Protein AF-A0AAD5REX6-F1 (afdb_monomer)

Solvent-accessible surface area (backbone atoms only — not comparable to full-atom values): 8363 Å² total; per-residue (Å²): 115,60,96,88,41,83,69,54,70,71,55,49,53,52,55,72,69,45,54,76,77,63,84,63,67,72,77,52,69,68,57,56,52,52,49,53,54,52,50,52,56,48,50,41,52,53,42,46,51,52,52,50,56,56,45,67,74,55,64,88,73,76,86,83,75,86,81,72,96,62,83,73,73,85,76,75,78,62,72,89,47,73,73,58,50,55,54,49,48,57,53,49,54,54,52,50,52,54,52,50,49,62,57,67,51,72,63,79,71,78,62,52,73,71,54,57,48,53,56,51,53,55,55,49,53,52,54,54,52,63,63,72,76,109

Organism: Parelaphostrongylus tenuis (NCBI:txid148309)

pLDDT: mean 71.72, std 13.82, range [42.06, 93.75]

Radius of gyration: 26.71 Å; Cα contacts (8 Å, |Δi|>4): 32; chains: 1; bounding box: 59×28×79 Å

Foldseek 3Di:
DPPPDDDDPVVVVVVVVPLVPPPLDQDDPVNVVVVVVVLQVVLQVQLVVVVVVVCVVVVPDDDDDDDDPDDDPDDDRRDDDPVSVVVSVVVVVVVVVVSVVSNVPPPPRPDDPVVVVVVVVVVVVVVVVVVVVD

Secondary structure (DSSP, 8-state):
-BTTB---HHHHHHHHT-GGG---PPPPHHHHHHHHHHHHHHHHHHHHHHHHHHHHHHTTS---PPPPSSPPPS--PPPP-HHHHHHHHHHHHHHHHHHHHHHHS-------HHHHHHHHHHHHHHHHHHHHT-

Mean predicted aligned error: 16.9 Å

Structure (mmCIF, N/CA/C/O backbone):
data_AF-A0AAD5REX6-F1
#
_entry.id   AF-A0AAD5REX6-F1
#
loop_
_atom_site.group_PDB
_atom_site.id
_atom_site.type_symbol
_atom_site.label_atom_id
_atom_site.label_alt_id
_atom_site.label_comp_id
_atom_site.label_asym_id
_atom_site.label_entity_id
_atom_site.label_seq_id
_atom_site.pdbx_PDB_ins_code
_atom_site.Cartn_x
_atom_site.Cartn_y
_atom_site.Cartn_z
_atom_site.occupancy
_atom_site.B_iso_or_equiv
_atom_site.auth_seq_id
_atom_site.auth_comp_id
_atom_site.auth_asym_id
_atom_site.auth_atom_id
_atom_site.pdbx_PDB_model_num
ATOM 1 N N . MET A 1 1 ? 8.652 10.225 -40.920 1.00 42.06 1 MET A N 1
ATOM 2 C CA . MET A 1 1 ? 7.244 10.650 -40.770 1.00 42.06 1 MET A CA 1
ATOM 3 C C . MET A 1 1 ? 6.762 10.114 -39.433 1.00 42.06 1 MET A C 1
ATOM 5 O O . MET A 1 1 ? 6.814 8.906 -39.255 1.00 42.06 1 MET A O 1
ATOM 9 N N . LEU A 1 2 ? 6.363 10.970 -38.492 1.00 51.47 2 LEU A N 1
ATOM 10 C CA . LEU A 1 2 ? 5.657 10.554 -37.269 1.00 51.47 2 LEU A CA 1
ATOM 11 C C . LEU A 1 2 ? 4.254 11.155 -37.340 1.00 51.47 2 LEU A C 1
ATOM 13 O O . LEU A 1 2 ? 4.131 12.362 -37.522 1.00 51.47 2 LEU A O 1
ATOM 17 N N . GLY A 1 3 ? 3.211 10.324 -37.267 1.00 57.50 3 GLY A N 1
ATOM 18 C CA . GLY A 1 3 ? 1.818 10.796 -37.247 1.00 57.50 3 GLY A CA 1
ATOM 19 C C . GLY A 1 3 ? 1.424 11.718 -38.411 1.00 57.50 3 GLY A C 1
ATOM 20 O O . GLY A 1 3 ? 0.692 12.674 -38.197 1.00 57.50 3 GLY A O 1
ATOM 21 N N . GLY A 1 4 ? 1.943 11.486 -39.623 1.00 60.78 4 GLY A N 1
ATOM 22 C CA . GLY A 1 4 ? 1.624 12.308 -40.802 1.00 60.78 4 GLY A CA 1
ATOM 23 C C . GLY A 1 4 ? 2.359 13.652 -40.891 1.00 60.78 4 GLY A C 1
ATOM 24 O O . GLY A 1 4 ? 2.100 14.417 -41.815 1.00 60.78 4 GLY A O 1
ATOM 25 N N . ILE A 1 5 ? 3.297 13.937 -39.982 1.00 61.34 5 ILE A N 1
ATOM 26 C CA . ILE A 1 5 ? 4.090 15.170 -39.993 1.00 61.34 5 ILE A CA 1
ATOM 27 C C . ILE A 1 5 ? 5.480 14.887 -40.581 1.00 61.34 5 ILE A C 1
ATOM 29 O O . ILE A 1 5 ? 6.207 13.981 -40.138 1.00 61.34 5 ILE A O 1
ATOM 33 N N . THR A 1 6 ? 5.867 15.673 -41.587 1.00 69.81 6 THR A N 1
ATOM 34 C CA . THR A 1 6 ? 7.202 15.618 -42.193 1.00 69.81 6 THR A CA 1
ATOM 35 C C . THR A 1 6 ? 8.187 16.372 -41.308 1.00 69.81 6 THR A C 1
ATOM 37 O O . THR A 1 6 ? 8.280 17.594 -41.360 1.00 69.81 6 THR A O 1
ATOM 40 N N . LEU A 1 7 ? 8.918 15.643 -40.464 1.00 67.19 7 LEU A N 1
ATOM 41 C CA . LEU A 1 7 ? 9.953 16.244 -39.625 1.00 67.19 7 LEU A CA 1
ATOM 42 C C . LEU A 1 7 ? 11.177 16.678 -40.453 1.00 67.19 7 LEU A C 1
ATOM 44 O O . LEU A 1 7 ? 11.623 15.870 -41.280 1.00 67.19 7 LEU A O 1
ATOM 48 N N . PRO A 1 8 ? 11.741 17.877 -40.184 1.00 79.19 8 PRO A N 1
ATOM 49 C CA . PRO A 1 8 ? 13.033 18.318 -40.713 1.00 79.19 8 PRO A CA 1
ATOM 50 C C . PRO A 1 8 ? 14.163 17.365 -40.307 1.00 79.19 8 PRO A C 1
ATOM 52 O O . PRO A 1 8 ? 14.119 16.790 -39.218 1.00 79.19 8 PRO A O 1
ATOM 55 N N . ASP A 1 9 ? 15.207 17.231 -41.125 1.00 72.44 9 ASP A N 1
ATOM 56 C CA . ASP A 1 9 ? 16.284 16.259 -40.867 1.00 72.44 9 ASP A CA 1
ATOM 57 C C . ASP A 1 9 ? 17.053 16.531 -39.562 1.00 72.44 9 ASP A C 1
ATOM 59 O O . ASP A 1 9 ? 17.392 15.594 -38.839 1.00 72.44 9 ASP A O 1
ATOM 63 N N . GLY A 1 10 ? 17.209 17.799 -39.164 1.00 66.06 10 GLY A N 1
ATOM 64 C CA . GLY A 1 10 ? 17.768 18.151 -37.851 1.00 66.06 10 GLY A CA 1
ATOM 65 C C . GLY A 1 10 ? 16.898 17.691 -36.672 1.00 66.06 10 GLY A C 1
ATOM 66 O O . GLY A 1 10 ? 17.418 17.277 -35.640 1.00 66.06 10 GLY A O 1
ATOM 67 N N . ALA A 1 11 ? 15.570 17.685 -36.839 1.00 65.56 11 ALA A N 1
ATOM 68 C CA . ALA A 1 11 ? 14.641 17.168 -35.836 1.00 65.56 11 ALA A CA 1
ATOM 69 C C . ALA A 1 11 ? 14.637 15.633 -35.799 1.00 65.56 11 ALA A C 1
ATOM 71 O O . ALA A 1 11 ? 14.457 15.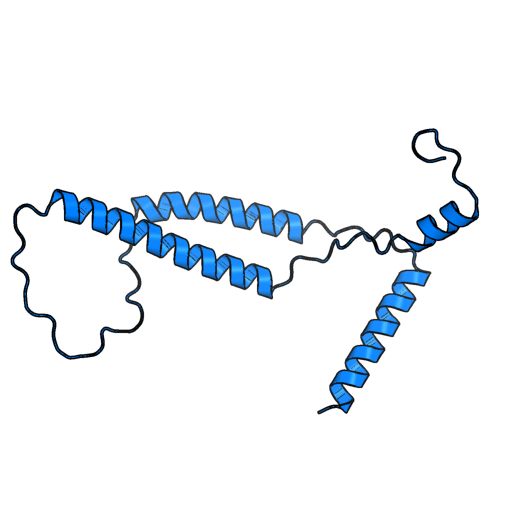052 -34.734 1.00 65.56 11 ALA A O 1
ATOM 72 N N . ARG A 1 12 ? 14.880 14.962 -36.934 1.00 64.31 12 ARG A N 1
ATOM 73 C CA . ARG A 1 12 ? 15.064 13.501 -36.973 1.00 64.31 12 ARG A CA 1
ATOM 74 C C . ARG A 1 12 ? 16.316 13.082 -36.212 1.00 64.31 12 ARG A C 1
ATOM 76 O O . ARG A 1 12 ? 16.220 12.192 -35.378 1.00 64.31 12 ARG A O 1
ATOM 83 N N . SER A 1 13 ? 17.433 13.777 -36.426 1.00 61.03 13 SER A N 1
ATOM 84 C CA . SER A 1 13 ? 18.677 13.521 -35.692 1.00 61.03 13 SER A CA 1
ATOM 85 C C . SER A 1 13 ? 18.527 13.813 -34.191 1.00 61.03 13 SER A C 1
ATOM 87 O O . SER A 1 13 ? 18.951 13.015 -33.365 1.00 61.03 13 SER A O 1
ATOM 89 N N . LEU A 1 14 ? 17.828 14.889 -33.807 1.00 58.41 14 LEU A N 1
ATOM 90 C CA . LEU A 1 14 ? 17.501 15.168 -32.399 1.00 58.41 14 LEU A CA 1
ATOM 91 C C . LEU A 1 14 ? 16.597 14.101 -31.760 1.00 58.41 14 LEU A C 1
ATOM 93 O O . LEU A 1 14 ? 16.797 13.765 -30.596 1.00 58.41 14 LEU A O 1
ATOM 97 N N . LEU A 1 15 ? 15.626 13.553 -32.497 1.00 59.69 15 LEU A N 1
ATOM 98 C CA . LEU A 1 15 ? 14.782 12.451 -32.021 1.00 59.69 15 LEU A CA 1
ATOM 99 C C . LEU A 1 15 ? 15.550 11.119 -31.942 1.00 59.69 15 LEU A C 1
ATOM 101 O O . LEU A 1 15 ? 15.337 10.366 -30.995 1.00 59.69 15 LEU A O 1
ATOM 105 N N . GLU A 1 16 ? 16.480 10.848 -32.866 1.00 60.03 16 GLU A N 1
ATOM 106 C CA . GLU A 1 16 ? 17.435 9.725 -32.775 1.00 60.03 16 GLU A CA 1
ATOM 107 C C . GLU A 1 16 ? 18.408 9.868 -31.592 1.00 60.03 16 GLU A C 1
ATOM 109 O O . GLU A 1 16 ? 18.868 8.870 -31.034 1.00 60.03 16 GLU A O 1
ATOM 114 N N . LEU A 1 17 ? 18.698 11.104 -31.177 1.00 53.91 17 LEU A N 1
ATOM 115 C CA . LEU A 1 17 ? 19.499 11.437 -29.994 1.00 53.91 17 LEU A CA 1
ATOM 116 C C . LEU A 1 17 ? 18.678 11.498 -28.695 1.00 53.91 17 LEU A C 1
ATOM 118 O O . LEU A 1 17 ? 19.261 11.552 -27.611 1.00 53.91 17 LEU A O 1
ATOM 122 N N . ALA A 1 18 ? 17.346 11.419 -28.769 1.00 55.09 18 ALA A N 1
ATOM 123 C CA . ALA A 1 18 ? 16.448 11.442 -27.615 1.00 55.09 18 ALA A CA 1
ATOM 124 C C . ALA A 1 18 ? 15.858 10.077 -27.154 1.00 55.09 18 ALA A C 1
ATOM 126 O O . ALA A 1 18 ? 14.769 10.079 -26.574 1.00 55.09 18 ALA A O 1
ATOM 127 N N . PRO A 1 19 ? 16.525 8.903 -27.279 1.00 52.94 19 PRO A N 1
ATOM 128 C CA . PRO A 1 19 ? 16.081 7.687 -26.590 1.00 52.94 19 PRO A CA 1
ATOM 129 C C . PRO A 1 19 ? 16.320 7.755 -25.067 1.00 52.94 19 PRO A C 1
ATOM 131 O O . PRO A 1 19 ? 15.842 6.899 -24.324 1.00 52.94 19 PRO A O 1
ATOM 134 N N . SER A 1 20 ? 17.001 8.803 -24.583 1.00 49.97 20 SER A N 1
ATOM 135 C CA . SER A 1 20 ? 17.198 9.115 -23.159 1.00 49.97 20 SER A CA 1
ATOM 136 C C . SER A 1 20 ? 15.920 9.550 -22.429 1.00 49.97 20 SER A C 1
ATOM 138 O O . SER A 1 20 ? 15.909 9.591 -21.199 1.00 49.97 20 SER A O 1
ATOM 140 N N . LEU A 1 21 ? 14.827 9.828 -23.152 1.00 51.31 21 LEU A N 1
ATOM 141 C CA . LEU A 1 21 ? 13.537 10.215 -22.567 1.00 51.31 21 LEU A CA 1
ATOM 142 C C . LEU A 1 21 ? 12.695 9.037 -22.064 1.00 51.31 21 LEU A C 1
ATOM 144 O O . LEU A 1 21 ? 11.544 9.231 -21.679 1.00 51.31 21 LEU A O 1
ATOM 148 N N . SER A 1 22 ? 13.245 7.824 -22.017 1.00 49.91 22 SER A N 1
ATOM 149 C CA . SER A 1 22 ? 12.634 6.737 -21.258 1.00 49.91 22 SER A CA 1
ATOM 150 C C . SER A 1 22 ? 13.316 6.628 -19.891 1.00 49.91 22 SER A C 1
ATOM 152 O O . SER A 1 22 ? 14.293 5.886 -19.755 1.00 49.91 22 SER A O 1
ATOM 154 N N . PRO A 1 23 ? 12.837 7.320 -18.834 1.00 50.78 23 PRO A N 1
ATOM 155 C CA . PRO A 1 23 ? 13.277 7.046 -17.478 1.00 50.78 23 PRO A CA 1
ATOM 156 C C . PRO A 1 23 ? 12.516 5.820 -16.987 1.00 50.78 23 PRO A C 1
ATOM 158 O O . PRO A 1 23 ? 11.792 5.852 -15.998 1.00 50.78 23 PRO A O 1
ATOM 161 N N . SER A 1 24 ? 12.674 4.712 -17.692 1.00 57.41 24 SER A N 1
ATOM 162 C CA . SER A 1 24 ? 12.162 3.435 -17.251 1.00 57.41 24 SER A CA 1
ATOM 163 C C . SER A 1 24 ? 13.219 2.800 -16.360 1.00 57.41 24 SER A C 1
ATOM 165 O O . SER A 1 24 ? 13.805 1.758 -16.648 1.00 57.41 24 SER A O 1
ATOM 167 N N . GLN A 1 25 ? 13.571 3.537 -15.306 1.00 60.41 25 GLN A N 1
ATOM 168 C CA . GLN A 1 25 ? 14.513 3.048 -14.324 1.00 60.41 25 GLN A CA 1
ATOM 169 C C . GLN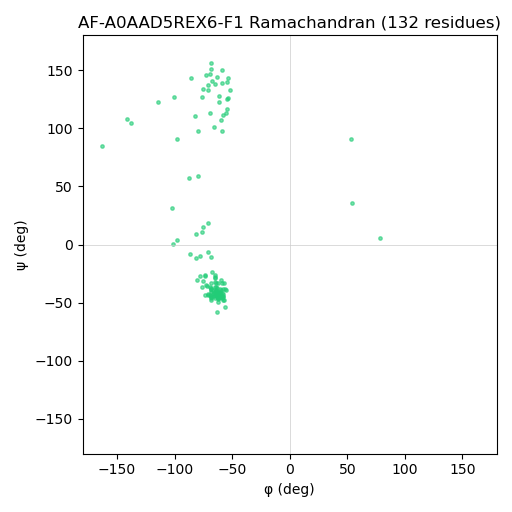 A 1 25 ? 13.818 1.942 -13.532 1.00 60.41 25 GLN A C 1
ATOM 171 O O . GLN A 1 25 ? 12.670 2.120 -13.111 1.00 60.41 25 GLN A O 1
ATOM 176 N N . PRO A 1 26 ? 14.481 0.793 -13.328 1.00 65.25 26 PRO A N 1
ATOM 177 C CA . PRO A 1 26 ? 13.938 -0.241 -12.464 1.00 65.25 26 PRO A CA 1
ATOM 178 C C . PRO A 1 26 ? 13.639 0.369 -11.092 1.00 65.25 26 PRO A C 1
ATOM 180 O O . PRO A 1 26 ? 14.413 1.190 -10.596 1.00 65.25 26 PRO A O 1
ATOM 183 N N . ILE A 1 27 ? 12.513 -0.022 -10.488 1.00 68.38 27 ILE A N 1
ATOM 184 C CA . ILE A 1 27 ? 12.094 0.497 -9.181 1.00 68.38 27 ILE A CA 1
ATOM 185 C C . ILE A 1 27 ? 13.247 0.280 -8.185 1.00 68.38 27 ILE A C 1
ATOM 187 O O . ILE A 1 27 ? 13.606 -0.874 -7.924 1.00 68.38 27 ILE A O 1
ATOM 191 N N . PRO A 1 28 ? 13.844 1.349 -7.623 1.00 76.94 28 PRO A N 1
ATOM 192 C CA . PRO A 1 28 ? 14.989 1.199 -6.743 1.00 76.94 28 PRO A CA 1
ATOM 193 C C . PRO A 1 28 ? 14.562 0.540 -5.429 1.00 76.94 28 PRO A C 1
ATOM 195 O O . PRO A 1 28 ? 13.468 0.774 -4.911 1.00 76.94 28 PRO A O 1
ATOM 198 N N . GLU A 1 29 ? 15.453 -0.258 -4.843 1.00 78.50 29 GLU A N 1
ATOM 199 C CA . GLU A 1 29 ? 15.182 -1.007 -3.609 1.00 78.50 29 GLU A CA 1
ATOM 200 C C . GLU A 1 29 ? 14.795 -0.096 -2.430 1.00 78.50 29 GLU A C 1
ATOM 202 O O . GLU A 1 29 ? 13.963 -0.444 -1.593 1.00 78.50 29 GLU A O 1
ATOM 207 N N . VAL A 1 30 ? 15.355 1.116 -2.386 1.00 81.50 30 VAL A N 1
ATOM 208 C CA . VAL A 1 30 ? 15.006 2.145 -1.395 1.00 81.50 30 VAL A CA 1
ATOM 209 C C . VAL A 1 30 ? 13.524 2.533 -1.490 1.00 81.50 30 VAL A C 1
ATOM 211 O O . VAL A 1 30 ? 12.868 2.696 -0.460 1.00 81.50 30 VAL A O 1
ATOM 214 N N . SER A 1 31 ? 12.964 2.611 -2.700 1.00 81.31 31 SER A N 1
ATOM 215 C CA . SER A 1 31 ? 11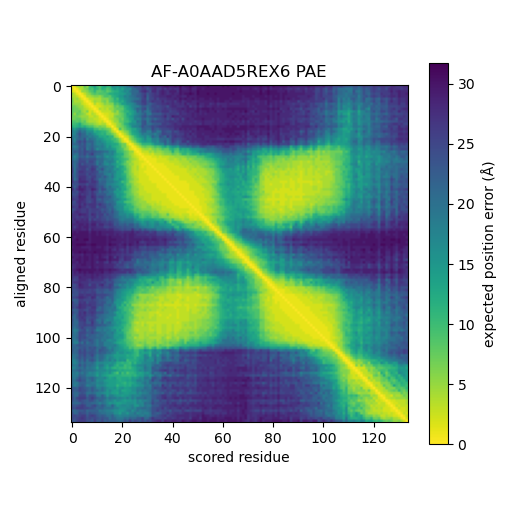.539 2.900 -2.900 1.00 81.31 31 SER A CA 1
ATOM 216 C C . SER A 1 31 ? 10.654 1.753 -2.419 1.00 81.31 31 SER A C 1
ATOM 218 O O . SER A 1 31 ? 9.644 2.011 -1.769 1.00 81.31 31 SER A O 1
ATOM 220 N N . LEU A 1 32 ? 11.051 0.496 -2.648 1.00 82.94 32 LEU A N 1
ATOM 221 C CA . LEU A 1 32 ? 10.321 -0.670 -2.130 1.00 82.94 32 LEU A CA 1
ATOM 222 C C . LEU A 1 32 ? 10.301 -0.688 -0.598 1.00 82.94 32 LEU A C 1
ATOM 224 O O . LEU A 1 32 ? 9.241 -0.863 0.003 1.00 82.94 32 LEU A O 1
ATOM 228 N N . ARG A 1 33 ? 11.451 -0.430 0.040 1.00 86.81 33 ARG A N 1
ATOM 229 C CA . ARG A 1 33 ? 11.538 -0.306 1.503 1.00 86.81 33 ARG A CA 1
ATOM 230 C C . ARG A 1 33 ? 10.647 0.818 2.027 1.00 86.81 33 ARG A C 1
ATOM 232 O O . ARG A 1 33 ? 9.900 0.608 2.977 1.00 86.81 33 ARG A O 1
ATOM 239 N N . ARG A 1 34 ? 10.651 1.983 1.371 1.00 89.75 34 ARG A N 1
ATOM 240 C CA . ARG A 1 34 ? 9.786 3.111 1.746 1.00 89.75 34 ARG A CA 1
ATOM 241 C C . ARG A 1 34 ? 8.302 2.756 1.646 1.00 89.75 34 ARG A C 1
ATOM 243 O O . ARG A 1 34 ? 7.539 3.116 2.539 1.00 89.75 34 ARG A O 1
ATOM 250 N N . VAL A 1 35 ? 7.898 2.039 0.597 1.00 87.94 35 VAL A N 1
ATOM 251 C CA . VAL A 1 35 ? 6.522 1.542 0.452 1.00 87.94 35 VAL A CA 1
ATOM 252 C C . VAL A 1 35 ? 6.174 0.580 1.587 1.00 87.94 35 VAL A C 1
ATOM 254 O O . VAL A 1 35 ? 5.136 0.760 2.218 1.00 87.94 35 VAL A O 1
ATOM 257 N N . ALA A 1 36 ? 7.049 -0.374 1.914 1.00 88.31 36 ALA A N 1
ATOM 258 C CA . ALA A 1 36 ? 6.831 -1.302 3.024 1.00 88.31 36 ALA A CA 1
ATOM 259 C C . ALA A 1 36 ? 6.665 -0.571 4.371 1.00 88.31 36 ALA A C 1
ATOM 261 O O . ALA A 1 36 ? 5.706 -0.834 5.096 1.00 88.31 36 ALA A O 1
ATOM 262 N N . CYS A 1 37 ? 7.522 0.414 4.669 1.00 90.06 37 CYS A N 1
ATOM 263 C CA . CYS A 1 37 ? 7.387 1.259 5.861 1.00 90.06 37 CYS A CA 1
ATOM 264 C C . CYS A 1 37 ? 6.036 1.989 5.899 1.00 90.06 37 CYS A C 1
ATOM 266 O O . CYS A 1 37 ? 5.367 2.015 6.930 1.00 90.06 37 CYS A O 1
ATOM 268 N N . LYS A 1 38 ? 5.598 2.555 4.768 1.00 91.00 38 LYS A N 1
ATOM 269 C CA . LYS A 1 38 ? 4.310 3.258 4.684 1.00 91.00 38 LYS A CA 1
ATOM 270 C C . LYS A 1 38 ? 3.107 2.332 4.816 1.00 91.00 38 LYS A C 1
ATOM 272 O O . LYS A 1 38 ? 2.107 2.735 5.405 1.00 91.00 38 LYS A O 1
ATOM 277 N N . LEU A 1 39 ? 3.206 1.097 4.330 1.00 92.00 39 LEU A N 1
ATOM 278 C CA . LEU A 1 39 ? 2.186 0.074 4.550 1.00 92.00 39 LEU A CA 1
ATOM 279 C C . LEU A 1 39 ? 2.080 -0.299 6.033 1.00 92.00 39 LEU A C 1
ATOM 281 O O . LEU A 1 39 ? 0.965 -0.410 6.537 1.00 92.00 39 LEU A O 1
ATOM 285 N N . HIS A 1 40 ? 3.205 -0.410 6.741 1.00 89.44 40 HIS A N 1
ATOM 286 C CA . HIS A 1 40 ? 3.207 -0.650 8.185 1.00 89.44 40 HIS A CA 1
ATOM 287 C C . HIS A 1 40 ? 2.534 0.498 8.955 1.00 89.44 40 HIS A C 1
ATOM 289 O O . HIS A 1 40 ? 1.608 0.268 9.729 1.00 89.44 40 HIS A O 1
ATOM 295 N N . GLU A 1 41 ? 2.911 1.752 8.671 1.00 90.31 41 GLU A N 1
ATOM 296 C CA . GLU A 1 41 ? 2.251 2.932 9.257 1.00 90.31 41 GLU A CA 1
ATOM 297 C C . GLU A 1 41 ? 0.737 2.946 8.976 1.00 90.31 41 GLU A C 1
ATOM 299 O O . GLU A 1 41 ? -0.066 3.359 9.815 1.00 90.31 41 GLU A O 1
ATOM 304 N N . PHE A 1 42 ? 0.328 2.521 7.778 1.00 90.50 42 PHE A N 1
ATOM 305 C CA . PHE A 1 42 ? -1.079 2.443 7.403 1.00 90.50 42 PHE A CA 1
ATOM 306 C C . PHE A 1 42 ? -1.825 1.353 8.182 1.00 90.50 42 PHE A C 1
ATOM 308 O O . PHE A 1 42 ? -2.937 1.602 8.650 1.00 90.50 42 PHE A O 1
ATOM 315 N N . GLN A 1 43 ? -1.213 0.184 8.385 1.00 91.81 43 GLN A N 1
ATOM 316 C CA . GLN A 1 43 ? -1.776 -0.887 9.210 1.00 91.81 43 GLN A CA 1
ATOM 317 C C . GLN A 1 43 ? -2.020 -0.420 10.646 1.00 91.81 43 GLN A C 1
ATOM 319 O O . GLN A 1 43 ? -3.114 -0.616 11.180 1.00 91.81 43 GLN A O 1
ATOM 324 N N . ASP A 1 44 ? -1.040 0.259 11.244 1.00 89.38 44 ASP A N 1
ATOM 325 C CA . ASP A 1 44 ? -1.164 0.807 12.594 1.00 89.38 44 ASP A CA 1
ATOM 326 C C . ASP A 1 44 ? -2.298 1.834 12.679 1.00 89.38 44 ASP A C 1
ATOM 328 O O . ASP A 1 44 ? -3.108 1.798 13.606 1.00 89.38 44 ASP A O 1
ATOM 332 N N . LYS A 1 45 ? -2.435 2.707 11.674 1.00 88.81 45 LYS A N 1
ATOM 333 C CA . LYS A 1 45 ? -3.551 3.665 11.599 1.00 88.81 45 LYS A CA 1
ATOM 334 C C . LYS A 1 45 ? -4.911 2.974 11.505 1.00 88.81 45 LYS A C 1
ATOM 336 O O . LYS A 1 45 ? -5.854 3.415 12.160 1.00 88.81 45 LYS A O 1
ATOM 341 N N . LEU A 1 46 ? -5.029 1.899 10.724 1.00 89.38 46 LEU A N 1
ATOM 342 C CA . LEU A 1 46 ? -6.275 1.135 10.615 1.00 89.38 46 LEU A CA 1
ATOM 343 C C . LEU A 1 46 ? -6.642 0.452 11.937 1.00 89.38 46 LEU A C 1
ATOM 345 O O . LEU A 1 46 ? -7.797 0.519 12.358 1.00 89.38 46 LEU A O 1
ATOM 349 N N . ARG A 1 47 ? -5.666 -0.171 12.607 1.00 89.75 47 ARG A N 1
ATOM 350 C CA . ARG A 1 47 ? -5.863 -0.800 13.922 1.00 89.75 47 ARG A CA 1
ATOM 351 C C . ARG A 1 47 ? -6.275 0.229 14.970 1.00 89.75 47 ARG A C 1
ATOM 353 O O . ARG A 1 47 ? -7.266 0.015 15.666 1.00 89.75 47 ARG A O 1
ATOM 360 N N . LYS A 1 48 ? -5.585 1.374 15.009 1.00 87.38 48 LYS A N 1
ATOM 361 C CA . LYS A 1 48 ? -5.923 2.492 15.896 1.00 87.38 48 LYS A CA 1
ATOM 362 C C . LYS A 1 48 ? -7.352 2.978 15.658 1.00 87.38 48 LYS A C 1
ATOM 364 O O . LYS A 1 48 ? -8.116 3.072 16.607 1.00 87.38 48 LYS A O 1
ATOM 369 N N . LYS A 1 49 ? -7.750 3.201 14.401 1.00 87.44 49 LYS A N 1
ATOM 370 C CA . LYS A 1 49 ? -9.107 3.661 14.073 1.00 87.44 49 LYS A CA 1
ATOM 371 C C . LYS A 1 49 ? -10.184 2.705 14.595 1.00 87.44 49 LYS A C 1
ATOM 373 O O . LYS A 1 49 ? -11.173 3.156 15.159 1.00 87.44 49 LYS A O 1
ATOM 378 N N . VAL A 1 50 ? -9.988 1.394 14.449 1.00 87.06 50 VAL A N 1
ATOM 379 C CA . VAL A 1 50 ? -10.944 0.400 14.966 1.00 87.06 50 VAL A CA 1
ATOM 380 C C . VAL A 1 50 ? -10.964 0.375 16.495 1.00 87.06 50 VAL A C 1
ATOM 382 O O . VAL A 1 50 ? -12.033 0.233 17.084 1.00 87.06 50 VAL A O 1
ATOM 385 N N . LYS A 1 51 ? -9.807 0.538 17.146 1.00 85.38 51 LYS A N 1
ATOM 386 C CA . LYS A 1 51 ? -9.71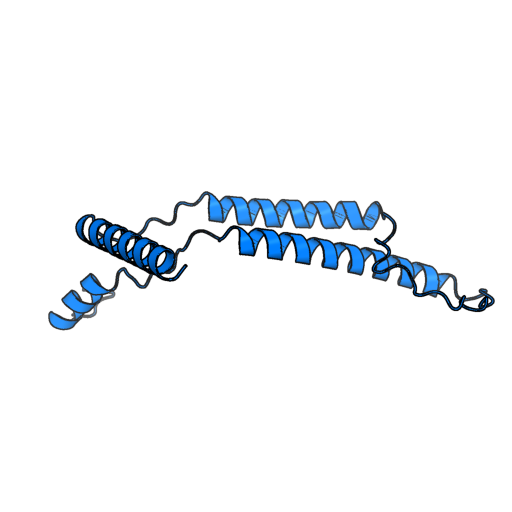9 0.661 18.607 1.00 85.38 51 LYS A CA 1
ATOM 387 C C . LYS A 1 51 ? -10.456 1.902 19.109 1.00 85.38 51 LYS A C 1
ATOM 389 O O . LYS A 1 51 ? -11.232 1.794 20.055 1.00 85.38 51 LYS A O 1
ATOM 394 N N . ASP A 1 52 ? -10.273 3.038 18.447 1.00 83.69 52 ASP A N 1
ATOM 395 C CA . ASP A 1 52 ? -10.954 4.292 18.769 1.00 83.69 52 ASP A CA 1
ATOM 396 C C . ASP A 1 52 ? -12.473 4.146 18.552 1.00 83.69 52 ASP A C 1
ATOM 398 O O . ASP A 1 52 ? -13.254 4.502 19.427 1.00 83.69 52 ASP A O 1
ATOM 402 N N . GLU A 1 53 ? -12.919 3.530 17.449 1.00 82.38 53 GLU A N 1
ATOM 403 C CA . GLU A 1 53 ? -14.341 3.229 17.202 1.00 82.38 53 GLU A CA 1
ATOM 404 C C . GLU A 1 53 ? -14.950 2.295 18.264 1.00 82.38 53 GLU A C 1
ATOM 406 O O . GLU A 1 53 ? -16.079 2.517 18.702 1.00 82.38 53 GLU A O 1
ATOM 411 N N . ALA A 1 54 ? -14.221 1.266 18.703 1.00 77.25 54 ALA A N 1
ATOM 412 C CA . ALA A 1 54 ? -14.666 0.369 19.770 1.00 77.25 54 ALA A CA 1
ATOM 413 C C . ALA A 1 54 ? -14.715 1.076 21.134 1.00 77.25 54 ALA A C 1
ATOM 415 O O . ALA A 1 54 ? -15.645 0.864 21.909 1.00 77.25 54 ALA A O 1
ATOM 416 N N . THR A 1 55 ? -13.744 1.947 21.409 1.00 75.25 55 THR A N 1
ATOM 417 C CA . THR A 1 55 ? -13.677 2.729 22.648 1.00 75.25 55 THR A CA 1
ATOM 418 C C . THR A 1 55 ? -14.809 3.753 22.698 1.00 75.25 55 THR A C 1
ATOM 420 O O . THR A 1 55 ? -15.527 3.799 23.688 1.00 75.25 55 THR A O 1
ATOM 423 N N . ASN A 1 56 ? -15.057 4.488 21.609 1.00 66.56 56 ASN A N 1
ATOM 424 C CA . ASN A 1 56 ? -16.157 5.454 21.497 1.00 66.56 56 ASN A CA 1
ATOM 425 C C . ASN A 1 56 ? -17.540 4.816 21.698 1.00 66.56 56 ASN A C 1
ATOM 427 O O . ASN A 1 56 ? -18.439 5.462 22.223 1.00 66.56 56 ASN A O 1
ATOM 431 N N . ARG A 1 57 ? -17.716 3.539 21.331 1.00 64.19 57 ARG A N 1
ATOM 432 C CA . ARG A 1 57 ? -18.948 2.780 21.619 1.00 64.19 57 ARG A CA 1
ATOM 433 C C . ARG A 1 57 ? -19.088 2.377 23.089 1.00 64.19 57 ARG A C 1
ATOM 435 O O . ARG A 1 57 ? -20.208 2.200 23.548 1.00 64.19 57 ARG A O 1
ATOM 442 N N . ASN A 1 58 ? -17.975 2.246 23.808 1.00 59.19 58 ASN A N 1
ATOM 443 C CA . ASN A 1 58 ? -17.921 1.843 25.216 1.00 59.19 58 ASN A CA 1
ATOM 444 C C . ASN A 1 58 ? -17.718 3.027 26.182 1.00 59.19 58 ASN A C 1
ATOM 446 O O . ASN A 1 58 ? -17.672 2.828 27.393 1.00 59.19 58 ASN A O 1
ATOM 450 N N . MET A 1 59 ? -17.617 4.264 25.683 1.00 54.59 59 MET A N 1
ATOM 451 C CA . MET A 1 59 ? -17.326 5.473 26.472 1.00 54.59 59 MET A CA 1
ATOM 452 C C . MET A 1 59 ? -18.468 5.944 27.391 1.00 54.59 59 MET A C 1
ATOM 454 O O . MET A 1 59 ? -18.447 7.072 27.872 1.00 54.59 59 MET A O 1
ATOM 458 N N . GLN A 1 60 ? -19.438 5.086 27.710 1.00 54.69 60 GLN A N 1
ATOM 459 C CA . GLN A 1 60 ? -20.415 5.393 28.753 1.00 54.69 60 GLN A CA 1
ATOM 460 C C . GLN A 1 60 ? -19.869 5.190 30.178 1.00 54.69 60 GLN A C 1
ATOM 462 O O . GLN A 1 60 ? -20.523 5.618 31.123 1.00 54.69 60 GLN A O 1
ATOM 467 N N . GLN A 1 61 ? -18.686 4.587 30.372 1.00 53.06 61 GLN A N 1
ATOM 468 C CA . GLN A 1 61 ? -18.159 4.369 31.725 1.00 53.06 61 GLN A CA 1
ATOM 469 C C . GLN A 1 61 ? -16.651 4.049 31.742 1.00 53.06 61 GLN A C 1
ATOM 471 O O . GLN A 1 61 ? -16.269 2.884 31.759 1.00 53.06 61 GLN A O 1
ATOM 476 N N . VAL A 1 62 ? -15.761 5.049 31.738 1.00 57.19 62 VAL A N 1
ATOM 477 C CA . VAL A 1 62 ? -14.348 4.813 32.105 1.00 57.19 62 VAL A CA 1
ATOM 478 C C . VAL A 1 62 ? -13.812 5.993 32.914 1.00 57.19 62 VAL A C 1
ATOM 480 O O . VAL A 1 62 ? -13.583 7.079 32.385 1.00 57.19 62 VAL A O 1
ATOM 483 N N . GLU A 1 63 ? -13.616 5.758 34.210 1.00 57.50 63 GLU A N 1
ATOM 484 C CA . GLU A 1 63 ? -12.862 6.617 35.125 1.00 57.50 63 GLU A CA 1
ATOM 485 C C . GLU A 1 63 ? -11.401 6.720 34.657 1.00 57.50 63 GLU A C 1
ATOM 487 O O . GLU A 1 63 ? -10.732 5.715 34.407 1.00 57.50 63 GLU A O 1
ATOM 492 N N . VAL A 1 64 ? -10.899 7.946 34.506 1.00 63.75 64 VAL A N 1
ATOM 493 C CA . VAL A 1 64 ? -9.542 8.206 34.012 1.00 63.75 64 VAL A CA 1
ATOM 494 C C . VAL A 1 64 ? -8.548 8.075 35.167 1.00 63.75 64 VAL A C 1
ATOM 496 O O . VAL A 1 64 ? -8.505 8.920 36.056 1.00 63.75 64 VAL A O 1
ATOM 499 N N . ALA A 1 65 ? -7.720 7.029 35.141 1.00 67.69 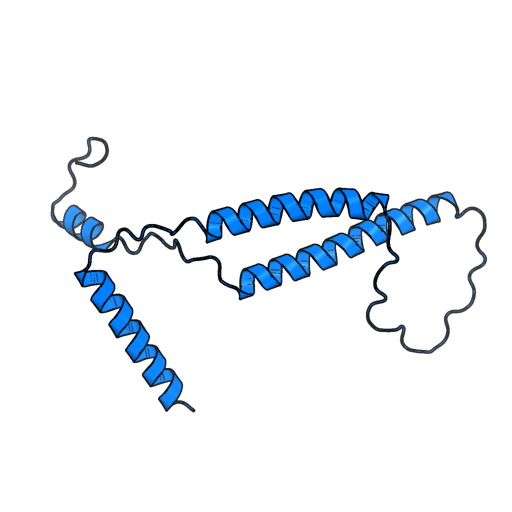65 ALA A N 1
ATOM 500 C CA . ALA A 1 65 ? -6.588 6.891 36.055 1.00 67.69 65 ALA A CA 1
ATOM 501 C C . ALA A 1 65 ? -5.450 7.875 35.692 1.00 67.69 65 ALA A C 1
ATOM 503 O O . ALA A 1 65 ? -5.227 8.144 34.505 1.00 67.69 65 ALA A O 1
ATOM 504 N N . PRO A 1 66 ? -4.701 8.405 36.678 1.00 70.00 66 PRO A N 1
ATOM 505 C CA . PRO A 1 66 ? -3.619 9.352 36.428 1.00 70.00 66 PRO A CA 1
ATOM 506 C C . PRO A 1 66 ? -2.473 8.716 35.629 1.00 70.00 66 PRO A C 1
ATOM 508 O O . PRO A 1 66 ? -2.064 7.579 35.868 1.00 70.00 66 PRO A O 1
ATOM 511 N N . ILE A 1 67 ? -1.945 9.474 34.666 1.00 71.25 67 ILE A N 1
ATOM 512 C CA . ILE A 1 67 ? -0.854 9.042 33.787 1.00 71.25 67 ILE A CA 1
ATOM 513 C C . ILE A 1 67 ? 0.471 9.102 34.573 1.00 71.25 67 ILE A C 1
ATOM 515 O O . ILE A 1 67 ? 0.783 10.150 35.140 1.00 71.25 67 ILE A O 1
ATOM 519 N N . PRO A 1 68 ? 1.268 8.018 34.618 1.00 73.25 68 PRO A N 1
ATOM 520 C CA . PRO A 1 68 ? 2.540 8.010 35.336 1.00 73.25 68 PRO A CA 1
ATOM 521 C C . PRO A 1 68 ? 3.587 8.921 34.662 1.00 73.25 68 PRO A C 1
ATOM 523 O O . PRO A 1 68 ? 3.575 9.057 33.438 1.00 73.25 68 PRO A O 1
ATOM 526 N N . PRO A 1 69 ? 4.541 9.495 35.423 1.00 80.38 69 PRO A N 1
ATOM 527 C CA . PRO A 1 69 ? 5.484 10.515 34.940 1.00 80.38 69 PRO A CA 1
ATOM 528 C C . PRO A 1 69 ? 6.628 9.967 34.068 1.00 80.38 69 PRO A C 1
ATOM 530 O O . PRO A 1 69 ? 7.591 10.678 33.785 1.00 80.38 69 PRO A O 1
ATOM 533 N N . PHE A 1 70 ? 6.564 8.703 33.651 1.00 78.25 70 PHE A N 1
ATOM 534 C CA . PHE A 1 70 ? 7.599 8.095 32.822 1.00 78.25 70 PHE A CA 1
ATOM 535 C C . PHE A 1 70 ? 7.341 8.383 31.340 1.00 78.25 70 PHE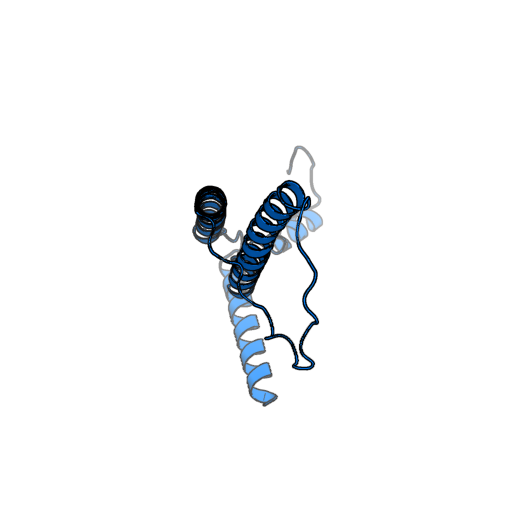 A C 1
ATOM 537 O O . PHE A 1 70 ? 6.182 8.370 30.911 1.00 78.25 70 PHE A O 1
ATOM 544 N N . PRO A 1 71 ? 8.396 8.598 30.531 1.00 72.56 71 PRO A N 1
ATOM 545 C CA . PRO A 1 71 ? 8.240 8.716 29.091 1.00 72.56 71 PRO A CA 1
ATOM 546 C C . PRO A 1 71 ? 7.518 7.474 28.572 1.00 72.56 71 PRO A C 1
ATOM 548 O O . PRO A 1 71 ? 7.920 6.337 28.839 1.00 72.56 71 PRO A O 1
ATOM 551 N N . GLN A 1 72 ? 6.412 7.691 27.860 1.00 66.12 72 GLN A N 1
ATOM 552 C CA . GLN A 1 72 ? 5.703 6.589 27.232 1.00 66.12 72 GLN A CA 1
ATOM 553 C C . GLN A 1 72 ? 6.663 5.872 26.276 1.00 66.12 72 GLN A C 1
ATOM 555 O O . GLN A 1 72 ? 7.426 6.539 25.573 1.00 66.12 72 GLN A O 1
ATOM 560 N N . PRO A 1 73 ? 6.646 4.528 26.234 1.00 67.06 73 PRO A N 1
ATOM 561 C CA . PRO A 1 73 ? 7.505 3.785 25.325 1.00 67.06 73 PRO A CA 1
ATOM 562 C C . PRO A 1 73 ? 7.296 4.296 23.897 1.00 67.06 73 PRO A C 1
ATOM 564 O O . PRO A 1 73 ? 6.159 4.375 23.419 1.00 67.06 73 PRO A O 1
ATOM 567 N N . PHE A 1 74 ? 8.402 4.671 23.248 1.00 64.69 74 PHE A N 1
ATOM 568 C CA . PHE A 1 74 ? 8.416 5.133 21.867 1.00 64.69 74 PHE A CA 1
ATOM 569 C C . PHE A 1 74 ? 7.769 4.054 20.993 1.00 64.69 74 PHE A C 1
ATOM 571 O O . PHE A 1 74 ? 8.270 2.938 20.890 1.00 64.69 74 PHE A O 1
ATOM 578 N N . SER A 1 75 ? 6.609 4.390 20.424 1.00 57.19 75 SER A N 1
ATOM 579 C CA . SER A 1 75 ? 5.766 3.536 19.577 1.00 57.19 75 SER A CA 1
ATOM 580 C C . SER A 1 75 ? 5.384 2.178 20.186 1.00 57.19 75 SER A C 1
ATOM 582 O O . SER A 1 75 ? 6.024 1.158 19.947 1.00 57.19 75 SER A O 1
ATOM 584 N N . ARG A 1 76 ? 4.250 2.125 20.896 1.00 65.75 76 ARG A N 1
ATOM 585 C CA . ARG A 1 76 ? 3.550 0.846 21.092 1.00 65.75 76 ARG A CA 1
ATOM 586 C C . ARG A 1 76 ? 2.957 0.405 19.752 1.00 65.75 76 ARG A C 1
ATOM 588 O O . ARG A 1 76 ? 2.050 1.070 19.241 1.00 65.75 76 ARG A O 1
ATOM 595 N N . GLN A 1 77 ? 3.468 -0.694 19.197 1.00 69.88 77 GLN A N 1
ATOM 596 C CA . GLN A 1 77 ? 2.840 -1.389 18.072 1.00 69.88 77 GLN A CA 1
ATOM 597 C C . GLN A 1 77 ? 1.371 -1.657 18.422 1.00 69.88 77 GLN A C 1
ATOM 599 O O . GLN A 1 77 ? 1.068 -2.067 19.543 1.00 69.88 77 GLN A O 1
ATOM 604 N N . GLN A 1 78 ? 0.450 -1.357 17.502 1.00 78.25 78 GLN A N 1
ATOM 605 C CA . GLN A 1 78 ? -0.972 -1.561 17.773 1.00 78.25 78 GLN A CA 1
ATOM 606 C C . GLN A 1 78 ? -1.283 -3.056 17.878 1.00 78.25 78 GLN A C 1
ATOM 608 O O . GLN A 1 78 ? -0.772 -3.852 17.084 1.00 78.25 78 GLN A O 1
ATOM 613 N N . ASP A 1 79 ? -2.153 -3.406 18.828 1.00 81.00 79 ASP A N 1
ATOM 614 C CA . ASP A 1 79 ? -2.632 -4.773 19.036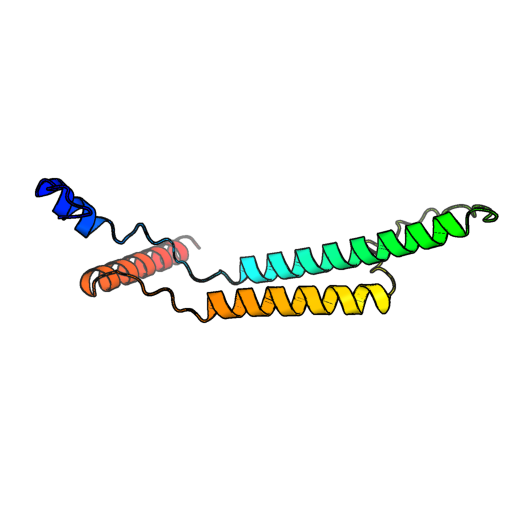 1.00 81.00 79 ASP A CA 1
ATOM 615 C C . ASP A 1 79 ? -3.206 -5.350 17.731 1.00 81.00 79 ASP A C 1
ATOM 617 O O . ASP A 1 79 ? -3.823 -4.636 16.929 1.00 81.00 79 ASP A O 1
ATOM 621 N N . SER A 1 80 ? -2.982 -6.644 17.493 1.00 80.50 80 SER A N 1
ATOM 622 C CA . SER A 1 80 ? -3.450 -7.300 16.272 1.00 80.50 80 SER A CA 1
ATOM 623 C C . SER A 1 80 ? -4.979 -7.295 16.198 1.00 80.50 80 SER A C 1
ATOM 625 O O . SER A 1 80 ? -5.687 -7.410 17.199 1.00 80.50 80 SER A O 1
ATOM 627 N N . ASN A 1 81 ? -5.512 -7.149 14.985 1.00 86.31 81 ASN A N 1
ATOM 628 C CA . ASN A 1 81 ? -6.951 -7.176 14.759 1.00 86.31 81 ASN A CA 1
ATOM 629 C C . ASN A 1 81 ? -7.237 -7.996 13.510 1.00 86.31 81 ASN A C 1
ATOM 631 O O . ASN A 1 81 ? -7.076 -7.519 12.390 1.00 86.31 81 ASN A O 1
ATOM 635 N N . GLU A 1 82 ? -7.720 -9.220 13.703 1.00 88.81 82 GLU A N 1
ATOM 636 C CA . GLU A 1 82 ? -7.875 -10.210 12.635 1.00 88.81 82 GLU A CA 1
ATOM 637 C C . GLU A 1 82 ? -8.761 -9.723 11.469 1.00 88.81 82 GLU A 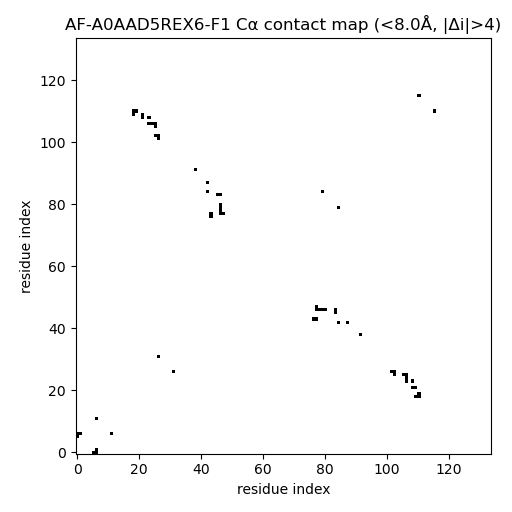C 1
ATOM 639 O O . GLU A 1 82 ? -8.530 -10.065 10.306 1.00 88.81 82 GLU A O 1
ATOM 644 N N . LYS A 1 83 ? -9.779 -8.896 11.748 1.00 87.06 83 LYS A N 1
ATOM 645 C CA . LYS A 1 83 ? -10.668 -8.345 10.708 1.00 87.06 83 LYS A CA 1
ATOM 646 C C . LYS A 1 83 ? -9.953 -7.301 9.853 1.00 87.06 83 LYS A C 1
ATOM 648 O O . LYS A 1 83 ? -10.112 -7.304 8.631 1.00 87.06 83 LYS A O 1
ATOM 653 N N . VAL A 1 84 ? -9.194 -6.411 10.490 1.00 89.62 84 VAL A N 1
ATOM 654 C CA . VAL A 1 84 ? -8.394 -5.385 9.807 1.00 89.62 84 VAL A CA 1
ATOM 655 C C . VAL A 1 84 ? -7.247 -6.043 9.055 1.00 89.62 84 VAL A C 1
ATOM 657 O O . VAL A 1 84 ? -7.075 -5.792 7.865 1.00 89.62 84 VAL A O 1
ATOM 660 N N . ASP A 1 85 ? -6.532 -6.943 9.720 1.00 91.12 85 ASP A N 1
ATOM 661 C CA . ASP A 1 85 ? -5.329 -7.584 9.210 1.00 91.12 85 ASP A CA 1
ATOM 662 C C . ASP A 1 85 ? -5.631 -8.450 7.983 1.00 91.12 85 ASP A C 1
ATOM 664 O O . ASP A 1 85 ? -4.900 -8.374 7.001 1.00 91.12 85 ASP A O 1
ATOM 668 N N . ARG A 1 86 ? -6.762 -9.173 7.943 1.00 91.44 86 ARG A N 1
ATOM 669 C CA . ARG A 1 86 ? -7.178 -9.915 6.736 1.00 91.44 86 ARG A CA 1
ATOM 670 C C . ARG A 1 86 ? -7.463 -9.008 5.538 1.00 91.44 86 ARG A C 1
ATOM 672 O O . ARG A 1 86 ? -7.097 -9.341 4.411 1.00 91.44 86 ARG A O 1
ATOM 679 N N . LYS A 1 87 ? -8.137 -7.873 5.752 1.00 91.25 87 LYS A N 1
ATOM 680 C CA . LYS A 1 87 ? -8.433 -6.911 4.673 1.00 91.25 87 LYS A CA 1
ATOM 681 C C . LYS A 1 87 ? -7.163 -6.213 4.198 1.00 91.25 87 LYS A C 1
ATOM 683 O O . LYS A 1 87 ? -6.947 -6.087 2.995 1.00 91.25 87 LYS A O 1
ATOM 688 N N . PHE A 1 88 ? -6.324 -5.807 5.144 1.00 92.75 88 PHE A N 1
ATOM 689 C CA . PHE A 1 88 ? -5.027 -5.207 4.878 1.00 92.75 88 PHE A CA 1
ATOM 690 C C . PHE A 1 88 ? -4.125 -6.172 4.103 1.00 92.75 88 PHE A C 1
ATOM 692 O O . PHE A 1 88 ? -3.575 -5.783 3.081 1.00 92.75 88 PHE A O 1
ATOM 699 N N . TRP A 1 89 ? -4.065 -7.447 4.491 1.00 92.31 89 TRP A N 1
ATOM 700 C CA . TRP A 1 89 ? -3.259 -8.451 3.797 1.00 92.31 89 TRP A CA 1
ATOM 701 C C . TRP A 1 89 ? -3.667 -8.622 2.330 1.00 92.31 89 TRP A C 1
ATOM 703 O O . TRP A 1 89 ? -2.804 -8.617 1.460 1.00 92.31 89 TRP A O 1
ATOM 713 N N . LYS A 1 90 ? -4.972 -8.665 2.018 1.00 93.06 90 LYS A N 1
ATOM 714 C CA . LYS A 1 90 ? -5.451 -8.704 0.619 1.00 93.06 90 LYS A CA 1
ATOM 715 C C . LYS A 1 90 ? -5.008 -7.481 -0.191 1.00 93.06 90 LYS A C 1
ATOM 717 O O . LYS A 1 90 ? -4.684 -7.598 -1.371 1.00 93.06 90 LYS A O 1
ATOM 722 N N . PHE A 1 91 ? -5.014 -6.304 0.430 1.00 92.25 91 PHE A N 1
ATOM 723 C CA . PHE A 1 91 ? -4.553 -5.070 -0.203 1.00 92.25 91 PHE A CA 1
ATOM 724 C C . PHE A 1 91 ? -3.036 -5.084 -0.446 1.00 92.25 91 PHE A C 1
ATOM 726 O O . PHE A 1 91 ? -2.583 -4.743 -1.542 1.00 92.25 91 PHE A O 1
ATOM 733 N N . VAL A 1 92 ? -2.270 -5.515 0.557 1.00 93.44 92 VAL A N 1
ATOM 734 C CA . VAL A 1 92 ? -0.811 -5.654 0.504 1.00 93.44 92 VAL A CA 1
ATOM 735 C C . VAL A 1 92 ? -0.397 -6.671 -0.558 1.00 93.44 92 VAL A C 1
ATOM 737 O O . VAL A 1 92 ? 0.443 -6.364 -1.396 1.00 93.44 92 VAL A O 1
ATOM 740 N N . ASP A 1 93 ? -1.029 -7.843 -0.595 1.00 93.75 93 ASP A N 1
ATOM 741 C CA . ASP A 1 93 ? -0.760 -8.873 -1.604 1.00 93.75 93 ASP A CA 1
ATOM 742 C C . ASP A 1 93 ? -0.958 -8.319 -3.023 1.00 93.75 93 ASP A C 1
ATOM 744 O O . ASP A 1 93 ? -0.069 -8.422 -3.869 1.00 93.75 93 ASP A O 1
ATOM 748 N N . LYS A 1 94 ? -2.074 -7.620 -3.272 1.00 92.00 94 LYS A N 1
ATOM 749 C CA . LYS A 1 94 ? -2.328 -6.990 -4.574 1.00 92.00 94 LYS A CA 1
ATOM 750 C C . LYS A 1 94 ? -1.269 -5.941 -4.931 1.00 92.00 94 LYS A C 1
ATOM 752 O O . LYS A 1 94 ? -0.789 -5.932 -6.060 1.00 92.00 94 LYS A O 1
ATOM 757 N N . THR A 1 95 ? -0.893 -5.071 -3.993 1.00 88.56 95 THR A N 1
ATOM 758 C CA . THR A 1 95 ? 0.107 -4.017 -4.245 1.00 88.56 95 THR A CA 1
ATOM 759 C C . THR A 1 95 ? 1.495 -4.591 -4.503 1.00 88.56 95 THR A C 1
ATOM 761 O O . THR A 1 95 ? 2.156 -4.167 -5.451 1.00 88.56 95 THR A O 1
ATOM 764 N N . PHE A 1 96 ? 1.928 -5.590 -3.732 1.00 88.44 96 PHE A N 1
ATOM 765 C CA . PHE A 1 96 ? 3.209 -6.253 -3.970 1.00 88.44 96 PHE A CA 1
ATOM 766 C C . PHE A 1 96 ? 3.224 -7.029 -5.284 1.00 88.44 96 PHE A C 1
ATOM 768 O O . PHE A 1 96 ? 4.215 -6.942 -6.000 1.00 88.44 96 PHE A O 1
ATOM 775 N N . ARG A 1 97 ? 2.135 -7.710 -5.664 1.00 89.50 97 ARG A N 1
ATOM 776 C CA . ARG A 1 97 ? 2.025 -8.350 -6.987 1.00 89.50 97 ARG A CA 1
ATOM 777 C C . ARG A 1 97 ? 2.204 -7.346 -8.121 1.00 89.50 97 ARG A C 1
ATOM 779 O O . ARG A 1 97 ? 2.973 -7.611 -9.038 1.00 89.50 97 ARG A O 1
ATOM 786 N N . THR A 1 98 ? 1.557 -6.184 -8.035 1.00 86.69 98 THR A N 1
ATOM 787 C CA . THR A 1 98 ? 1.730 -5.101 -9.013 1.00 86.69 98 THR A CA 1
ATOM 788 C C . THR A 1 98 ? 3.176 -4.600 -9.050 1.00 86.69 98 THR A C 1
ATOM 790 O O . THR A 1 98 ? 3.753 -4.462 -10.123 1.00 86.69 98 THR A O 1
ATOM 793 N N . LEU A 1 99 ? 3.801 -4.368 -7.893 1.00 83.56 99 LEU A N 1
ATOM 794 C CA . LEU A 1 99 ? 5.195 -3.914 -7.827 1.00 83.56 99 LEU A CA 1
ATOM 795 C C . LEU A 1 99 ? 6.176 -4.953 -8.379 1.00 83.56 99 LEU A C 1
ATOM 797 O O . LEU A 1 99 ? 7.125 -4.594 -9.070 1.00 83.56 99 LEU A O 1
ATOM 801 N N . ILE A 1 100 ? 5.947 -6.235 -8.092 1.00 83.94 100 ILE A N 1
ATOM 802 C CA . ILE A 1 100 ? 6.749 -7.341 -8.619 1.00 83.94 100 ILE A CA 1
ATOM 803 C C . ILE A 1 100 ? 6.570 -7.444 -10.133 1.00 83.94 100 ILE A C 1
ATOM 805 O O . ILE A 1 100 ? 7.568 -7.605 -10.826 1.00 83.94 100 ILE A O 1
ATOM 809 N N . HIS A 1 101 ? 5.347 -7.291 -10.646 1.00 82.94 101 HIS A N 1
ATOM 810 C CA . HIS A 1 101 ? 5.077 -7.256 -12.083 1.00 82.94 101 HIS A CA 1
ATOM 811 C C . HIS A 1 101 ? 5.898 -6.164 -12.777 1.00 82.94 101 HIS A C 1
ATOM 813 O O . HIS A 1 101 ? 6.682 -6.469 -13.666 1.00 82.94 101 HIS A O 1
ATOM 819 N N . TYR A 1 102 ? 5.817 -4.918 -12.300 1.00 74.75 102 TYR A N 1
ATOM 820 C CA . TYR A 1 102 ? 6.585 -3.803 -12.867 1.00 74.75 102 TYR A CA 1
ATOM 821 C C . TYR A 1 102 ? 8.098 -3.914 -12.653 1.00 74.75 102 TYR A C 1
ATOM 823 O O . TYR A 1 102 ? 8.875 -3.315 -13.388 1.00 74.75 102 TYR A O 1
ATOM 831 N N . ARG A 1 103 ? 8.543 -4.661 -11.638 1.00 72.62 103 ARG A N 1
ATOM 832 C CA . ARG A 1 103 ? 9.964 -4.978 -11.449 1.00 72.62 103 ARG A CA 1
ATOM 833 C C . ARG A 1 103 ? 10.441 -6.058 -12.425 1.00 72.62 103 ARG A C 1
ATOM 835 O O . ARG A 1 103 ? 11.601 -6.032 -12.827 1.00 72.62 103 ARG A O 1
ATOM 842 N N . ALA A 1 104 ? 9.586 -7.034 -12.724 1.00 70.81 104 ALA A N 1
ATOM 843 C CA . ALA A 1 104 ? 9.884 -8.166 -13.595 1.00 70.81 104 ALA A CA 1
ATOM 844 C C . ALA A 1 104 ? 9.775 -7.800 -15.078 1.00 70.81 104 ALA A C 1
ATOM 846 O O . ALA A 1 104 ? 10.528 -8.344 -15.888 1.00 70.81 104 ALA A O 1
ATOM 847 N N . GLU A 1 105 ? 8.894 -6.858 -15.426 1.00 67.94 105 GLU A N 1
ATOM 848 C CA . GLU A 1 105 ? 8.927 -6.172 -16.711 1.00 67.94 105 GLU A CA 1
ATOM 849 C C . GLU A 1 105 ? 10.284 -5.485 -16.844 1.00 67.94 105 GLU A C 1
ATOM 851 O O . GLU A 1 105 ? 10.536 -4.402 -16.313 1.00 67.94 105 GLU A O 1
ATOM 856 N N . ARG A 1 106 ? 11.207 -6.151 -17.546 1.00 57.00 106 ARG A N 1
ATOM 857 C CA . ARG A 1 106 ? 12.410 -5.492 -18.028 1.00 57.00 106 ARG A CA 1
ATOM 858 C C . ARG A 1 106 ? 11.934 -4.353 -18.894 1.00 57.00 106 ARG A C 1
ATOM 860 O O . ARG A 1 106 ? 11.407 -4.566 -19.981 1.00 57.00 106 ARG A O 1
ATOM 867 N N . PHE A 1 107 ? 12.153 -3.145 -18.413 1.00 57.44 107 PHE A N 1
ATOM 868 C CA . PHE A 1 107 ? 12.021 -1.994 -19.260 1.00 57.44 107 PHE A CA 1
ATOM 869 C C . PHE A 1 107 ? 13.012 -2.141 -20.407 1.00 57.44 107 PHE A C 1
ATOM 871 O O . PHE A 1 107 ? 14.231 -2.082 -20.220 1.00 57.44 107 PHE A O 1
ATOM 878 N N . HIS A 1 108 ? 12.479 -2.438 -21.588 1.00 54.31 108 HIS A N 1
ATOM 879 C CA . HIS A 1 108 ? 13.262 -2.504 -22.801 1.00 54.31 108 HIS A CA 1
ATOM 880 C C . HIS A 1 108 ? 13.747 -1.090 -23.081 1.00 54.31 108 HIS A C 1
ATOM 882 O O . HIS A 1 108 ? 13.001 -0.215 -23.511 1.00 54.31 108 HIS A O 1
ATOM 888 N N . SER A 1 109 ? 15.008 -0.855 -22.737 1.00 54.44 109 SER A N 1
ATOM 889 C CA . SER A 1 109 ? 15.697 0.355 -23.128 1.00 54.44 109 SER A CA 1
ATOM 890 C C . SER A 1 109 ? 15.751 0.386 -24.653 1.00 54.44 109 SER A C 1
ATOM 892 O O . SER A 1 109 ? 16.297 -0.527 -25.272 1.00 54.44 109 SER A O 1
ATOM 894 N N . ASN A 1 110 ? 15.219 1.451 -25.247 1.00 58.03 110 ASN A N 1
ATOM 895 C CA . ASN A 1 110 ? 15.329 1.709 -26.683 1.00 58.03 110 ASN A CA 1
ATOM 896 C C . ASN A 1 110 ? 16.737 2.206 -27.080 1.00 58.03 110 ASN A C 1
ATOM 898 O O . ASN A 1 110 ? 16.907 2.757 -28.161 1.00 58.03 110 ASN A O 1
ATOM 902 N N . LEU A 1 111 ? 17.744 2.059 -26.206 1.00 58.78 111 LEU A N 1
ATOM 903 C CA . LEU A 1 111 ? 19.118 2.476 -26.479 1.00 58.78 111 LEU A CA 1
ATOM 904 C C . LEU A 1 111 ? 19.806 1.506 -27.443 1.00 58.78 111 LEU A C 1
ATOM 906 O O . LEU A 1 111 ? 19.793 0.288 -27.242 1.00 58.78 111 LEU A O 1
ATOM 910 N N . THR A 1 112 ? 20.487 2.063 -28.438 1.00 60.00 112 THR A N 1
ATOM 911 C CA . THR A 1 112 ? 21.346 1.328 -29.375 1.00 60.00 112 THR A CA 1
ATOM 912 C C . THR A 1 112 ? 22.594 0.785 -28.656 1.00 60.00 112 THR A C 1
ATOM 914 O O . THR A 1 112 ? 23.014 1.313 -27.625 1.00 60.00 112 THR A O 1
ATOM 917 N N . GLU A 1 113 ? 23.234 -0.270 -29.178 1.00 63.06 113 GLU A N 1
ATOM 918 C CA . GLU A 1 113 ? 24.420 -0.902 -28.561 1.00 63.06 113 GLU A CA 1
ATOM 919 C C . GLU A 1 113 ? 25.580 0.064 -28.295 1.00 63.06 113 GLU A C 1
ATOM 921 O O . GLU A 1 113 ? 26.185 0.013 -27.223 1.00 63.06 113 GLU A O 1
ATOM 926 N N . LEU A 1 114 ? 25.822 0.995 -29.223 1.00 60.97 114 LEU A N 1
ATOM 927 C CA . LEU A 1 114 ? 26.814 2.062 -29.078 1.00 60.97 114 LEU A CA 1
ATOM 928 C C . LEU A 1 114 ? 26.521 2.950 -27.851 1.00 60.97 114 LEU A C 1
ATOM 930 O O . LEU A 1 114 ? 27.410 3.275 -27.068 1.00 60.97 114 LEU A O 1
ATOM 934 N N . GLN A 1 115 ? 25.247 3.281 -27.634 1.00 60.59 115 GLN A N 1
ATOM 935 C CA . GLN A 1 115 ? 24.797 4.125 -26.525 1.00 60.59 115 GLN A CA 1
ATOM 936 C C . GLN A 1 115 ? 24.862 3.380 -25.183 1.00 60.59 115 GLN A C 1
ATOM 938 O O . GLN A 1 115 ? 25.226 3.967 -24.164 1.00 60.59 115 GLN A O 1
ATOM 943 N N . ARG A 1 116 ? 24.598 2.065 -25.180 1.00 59.34 116 ARG A N 1
ATOM 944 C CA . ARG A 1 116 ? 24.811 1.201 -24.003 1.00 59.34 116 ARG A CA 1
ATOM 945 C C . ARG A 1 116 ? 26.289 1.080 -23.610 1.00 59.34 116 ARG A C 1
ATOM 947 O O . ARG A 1 116 ? 26.581 0.800 -22.449 1.00 59.34 116 ARG A O 1
ATOM 954 N N . GLY A 1 117 ? 27.220 1.243 -24.552 1.00 59.44 117 GLY A N 1
ATOM 955 C CA . GLY A 1 117 ? 28.654 1.381 -24.267 1.00 59.44 117 GLY A CA 1
ATOM 956 C C . GLY A 1 117 ? 28.929 2.641 -23.449 1.00 59.44 117 GLY A C 1
ATOM 957 O O . GLY A 1 117 ? 29.328 2.543 -22.292 1.00 59.44 117 GLY A O 1
ATOM 958 N N . HIS A 1 118 ? 28.544 3.799 -23.990 1.00 58.81 118 HIS A N 1
ATOM 959 C CA . HIS A 1 118 ? 28.737 5.100 -23.339 1.00 58.81 118 HIS A CA 1
ATOM 960 C C . HIS A 1 118 ? 28.084 5.215 -21.946 1.00 58.81 118 HIS A C 1
ATOM 962 O O . HIS A 1 118 ? 28.671 5.809 -21.042 1.00 58.81 118 HIS A O 1
ATOM 968 N N . GLU A 1 119 ? 26.891 4.644 -21.725 1.00 57.38 119 GLU A N 1
ATOM 969 C CA . GLU A 1 119 ? 26.259 4.656 -20.391 1.00 57.38 119 GLU A CA 1
ATOM 970 C C . GLU A 1 119 ? 27.075 3.861 -19.352 1.00 57.38 119 GLU A C 1
ATOM 972 O O . GLU A 1 119 ? 27.154 4.247 -18.181 1.00 57.38 119 GLU A O 1
ATOM 977 N N . ARG A 1 120 ? 27.693 2.745 -19.766 1.00 58.91 120 ARG A N 1
ATOM 978 C CA . ARG A 1 120 ? 28.539 1.925 -18.887 1.00 58.91 120 ARG A CA 1
ATOM 979 C C . ARG A 1 120 ? 29.842 2.640 -18.560 1.00 58.91 120 ARG A C 1
ATOM 981 O O . ARG A 1 120 ? 30.207 2.667 -17.386 1.00 58.91 120 ARG A O 1
ATOM 988 N N . ASP A 1 121 ? 30.460 3.274 -19.547 1.00 57.53 121 ASP A N 1
ATOM 989 C CA . ASP A 1 121 ? 31.717 4.005 -19.376 1.00 57.53 121 ASP A CA 1
ATOM 990 C C . ASP A 1 121 ? 31.524 5.215 -18.444 1.00 57.53 121 ASP A C 1
ATOM 992 O O . ASP A 1 121 ? 32.243 5.373 -17.458 1.00 57.53 121 ASP A O 1
ATOM 996 N N . SER A 1 122 ? 30.432 5.969 -18.617 1.00 58.03 122 SER A N 1
ATOM 997 C CA . SER A 1 122 ? 30.093 7.096 -17.733 1.00 58.03 122 SER A CA 1
ATOM 998 C C . SER A 1 122 ? 29.786 6.671 -16.283 1.00 58.03 122 SER A C 1
ATOM 1000 O O . SER A 1 122 ? 30.087 7.395 -15.329 1.00 58.03 122 SER A O 1
ATOM 1002 N N . LYS A 1 123 ? 29.209 5.476 -16.073 1.00 57.47 123 LYS A N 1
ATOM 1003 C CA . LYS A 1 123 ? 28.985 4.900 -14.730 1.00 57.47 123 LYS A CA 1
ATOM 1004 C C . LYS A 1 123 ? 30.267 4.386 -14.071 1.00 57.47 123 LYS A C 1
ATOM 1006 O O . LYS A 1 123 ? 30.308 4.303 -12.841 1.00 57.47 123 LYS A O 1
ATOM 1011 N N . VAL A 1 124 ? 31.266 3.985 -14.855 1.00 61.22 124 VAL A N 1
ATOM 1012 C CA . VAL A 1 124 ? 32.583 3.575 -14.347 1.00 61.22 124 VAL A CA 1
ATOM 1013 C C . VAL A 1 124 ? 33.359 4.805 -13.887 1.00 61.22 124 VAL A C 1
ATOM 1015 O O . VAL A 1 124 ? 33.871 4.797 -12.771 1.00 61.22 124 VAL A O 1
ATOM 1018 N N . ASP A 1 125 ? 33.339 5.890 -14.659 1.00 59.41 125 ASP A N 1
ATOM 1019 C CA . ASP A 1 125 ? 34.033 7.128 -14.291 1.00 59.41 125 ASP A CA 1
ATOM 1020 C C . ASP A 1 125 ? 33.474 7.762 -13.014 1.00 59.41 125 ASP A C 1
ATOM 1022 O O . ASP A 1 125 ? 34.239 8.139 -12.130 1.00 59.41 125 ASP A O 1
ATOM 1026 N N . LYS A 1 126 ? 32.146 7.788 -12.840 1.00 59.56 126 LYS A N 1
ATOM 1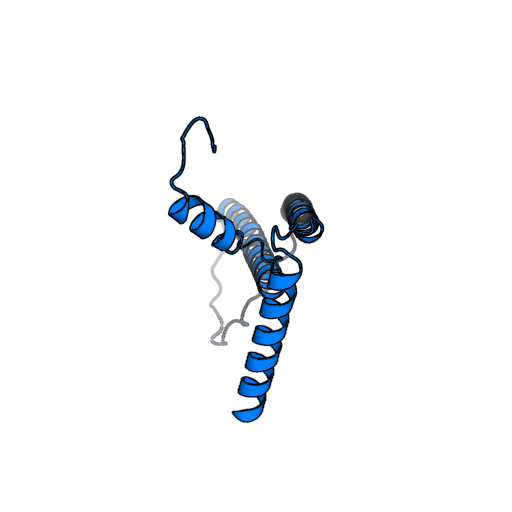027 C CA . LYS A 1 126 ? 31.535 8.277 -11.589 1.00 59.56 126 LYS A CA 1
ATOM 1028 C C . LYS A 1 126 ? 31.957 7.465 -10.366 1.00 59.56 126 LYS A C 1
ATOM 1030 O O . LYS A 1 126 ? 32.288 8.046 -9.342 1.00 59.56 126 LYS A O 1
ATOM 1035 N N . ARG A 1 127 ? 32.011 6.133 -10.484 1.00 59.34 127 ARG A N 1
ATOM 1036 C CA . ARG A 1 127 ? 32.461 5.268 -9.382 1.00 59.34 127 ARG A CA 1
ATOM 1037 C C . ARG A 1 127 ? 33.925 5.499 -9.019 1.00 59.34 127 ARG A C 1
ATOM 1039 O O . ARG A 1 127 ? 34.251 5.471 -7.841 1.00 59.34 127 ARG A O 1
ATOM 1046 N N . ARG A 1 128 ? 34.783 5.765 -10.007 1.00 63.66 128 ARG A N 1
ATOM 1047 C CA . ARG A 1 128 ? 36.198 6.094 -9.773 1.00 63.66 128 ARG A CA 1
ATOM 1048 C C . ARG A 1 128 ? 36.373 7.456 -9.103 1.00 63.66 128 ARG A C 1
ATOM 1050 O O . ARG A 1 128 ? 37.251 7.603 -8.265 1.00 63.66 128 ARG A O 1
ATOM 1057 N N . ILE A 1 129 ? 35.533 8.432 -9.447 1.00 62.44 129 ILE A N 1
ATOM 1058 C CA . ILE A 1 129 ? 35.537 9.757 -8.812 1.00 62.44 129 ILE A CA 1
ATOM 1059 C C . ILE A 1 129 ? 35.068 9.664 -7.353 1.00 62.44 129 ILE A C 1
ATOM 1061 O O . ILE A 1 129 ? 35.717 10.224 -6.476 1.00 62.44 129 ILE A O 1
ATOM 1065 N N . ASP A 1 130 ? 33.999 8.913 -7.077 1.00 67.44 130 ASP A N 1
ATOM 1066 C CA . ASP A 1 130 ? 33.480 8.733 -5.713 1.00 67.44 130 ASP A CA 1
ATOM 1067 C C . ASP A 1 130 ? 34.471 7.984 -4.796 1.00 67.44 130 ASP A C 1
ATOM 1069 O O . ASP A 1 130 ? 34.498 8.216 -3.588 1.00 67.44 130 ASP A O 1
ATOM 1073 N N . GLU A 1 131 ? 35.308 7.106 -5.357 1.00 69.25 131 GLU A N 1
ATOM 1074 C CA . GLU A 1 131 ? 36.364 6.388 -4.629 1.00 69.25 131 GLU A CA 1
ATOM 1075 C C . GLU A 1 131 ? 37.602 7.264 -4.358 1.00 69.25 131 GLU A C 1
ATOM 1077 O O . GLU A 1 131 ? 38.282 7.063 -3.358 1.00 69.25 131 GLU A O 1
ATOM 1082 N N . ALA A 1 132 ? 37.863 8.275 -5.195 1.00 66.06 132 ALA A N 1
ATOM 1083 C CA . ALA A 1 132 ? 38.990 9.201 -5.044 1.00 66.06 132 ALA A CA 1
ATOM 1084 C C . ALA A 1 132 ? 38.744 10.344 -4.037 1.00 66.06 132 ALA A C 1
ATOM 1086 O O . ALA A 1 132 ? 39.678 11.064 -3.690 1.00 66.06 132 ALA A O 1
ATOM 1087 N N . ILE A 1 133 ? 37.499 10.540 -3.590 1.00 71.25 133 ILE A N 1
ATOM 1088 C CA . ILE A 1 133 ? 37.098 11.609 -2.651 1.00 71.25 133 ILE A CA 1
ATOM 1089 C C . ILE A 1 133 ? 37.010 11.086 -1.196 1.00 71.25 133 ILE A C 1
ATOM 1091 O O . ILE A 1 133 ? 36.651 11.827 -0.280 1.00 71.25 133 ILE A O 1
ATOM 1095 N N . LYS A 1 134 ? 37.362 9.818 -0.957 1.00 55.97 134 LYS A N 1
ATOM 1096 C CA . LYS A 1 134 ? 37.357 9.178 0.364 1.00 55.97 134 LYS A CA 1
ATOM 1097 C C . LYS A 1 134 ? 38.766 9.025 0.928 1.00 55.97 134 LYS A C 1
ATOM 1099 O O . LYS A 1 134 ? 38.890 9.159 2.165 1.00 55.97 134 LYS A O 1
#

Sequence (134 aa):
MLGGITLPDGARSLLELAPSLSPSQPIPEVSLRRVACKLHEFQDKLRKKVKDEATNRNMQQVEVAPIPPFPQPFSRQQDSNEKVDRKFWKFVDKTFRTLIHYRAERFHSNLTELQRGHERDSKVDKRRIDEAIK